Protein AF-A0A7K6LUA4-F1 (afdb_monomer)

Radius of gyration: 13.77 Å; Cα contacts (8 Å, |Δi|>4): 88; chains: 1; bounding box: 30×41×29 Å

Nearest PDB structures (foldseek):
  6ahu-assembly1_H  TM=9.474E-01  e=6.503E-10  Homo sapiens
  3wz0-assembly1_A  TM=8.736E-01  e=2.644E-03  Thermococcus kodakarensis KOD1
  2czv-assembly1_C  TM=8.765E-01  e=5.053E-03  Pyrococcus horikoshii
  2av5-assembly1_A  TM=8.900E-01  e=7.950E-03  Pyrococcus furiosus
  7c7a-assembly1_E  TM=8.462E-01  e=4.874E-02  Saccharomyces cerevisiae S288C

Sequence (92 aa):
ARPNAAQFKQLVVTALRELHGEVGAALPVDVLTYEEKTLSAILRVISSGLVKLWSALTLLGFYQNRRCAFRVLQTSPFLLALSGNSRELVLD

InterPro domains:
  IPR002759 RNase P subunit Pop5/Rpp14/Rnp2-like [PF01900] (4-76)
  IPR038085 RNase P subunit Pop5/Rpp14/Rnp2-like domain superfamily [G3DSA:3.30.70.3250] (2-85)
  IPR038085 RNase P subunit Pop5/Rpp14/Rnp2-like domain superfamily [SSF160350] (4-82)

Mean predicted aligned error: 4.38 Å

pLDDT: mean 91.94, std 8.61, range [53.41, 97.69]

Organism: NCBI:txid254539

Structure (mmCIF, N/CA/C/O backbone):
data_AF-A0A7K6LUA4-F1
#
_entry.id   AF-A0A7K6LUA4-F1
#
loop_
_atom_site.group_PDB
_atom_site.id
_atom_site.type_symbol
_atom_site.label_atom_id
_atom_site.label_alt_id
_atom_site.label_comp_id
_atom_site.label_asym_id
_atom_site.label_entity_id
_atom_site.label_seq_id
_atom_site.pdbx_PDB_ins_code
_atom_site.Cartn_x
_atom_site.Cartn_y
_atom_site.Cart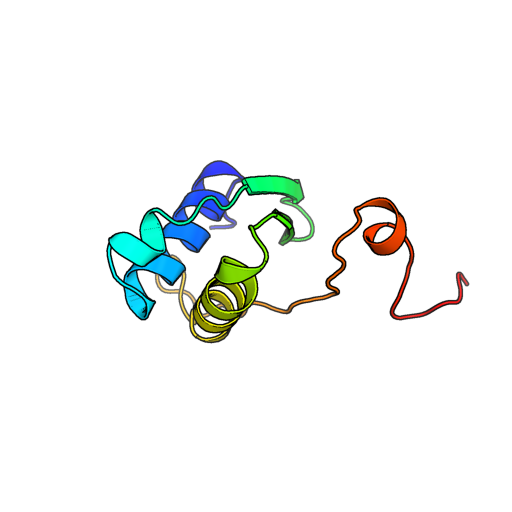n_z
_atom_site.occupancy
_atom_site.B_iso_or_equiv
_atom_site.auth_seq_id
_atom_site.auth_comp_id
_atom_site.auth_asym_id
_atom_site.auth_atom_id
_atom_site.pdbx_PDB_model_num
ATOM 1 N N . ALA A 1 1 ? -13.684 7.765 11.929 1.00 72.56 1 ALA A N 1
ATOM 2 C CA . ALA A 1 1 ? -12.834 8.960 12.111 1.00 72.56 1 ALA A CA 1
ATOM 3 C C . ALA A 1 1 ? -11.813 9.025 10.976 1.00 72.56 1 ALA A C 1
ATOM 5 O O . ALA A 1 1 ? -11.658 8.023 10.282 1.00 72.56 1 ALA A O 1
ATOM 6 N N . ARG A 1 2 ? -11.159 10.171 10.735 1.00 84.00 2 ARG A N 1
ATOM 7 C CA . ARG A 1 2 ? -10.018 10.209 9.802 1.00 84.00 2 ARG A CA 1
ATOM 8 C C . ARG A 1 2 ? -8.844 9.446 10.437 1.00 84.00 2 ARG A C 1
ATOM 10 O O . ARG A 1 2 ? -8.634 9.634 11.635 1.00 84.00 2 ARG A O 1
ATOM 17 N N . PRO A 1 3 ? -8.145 8.564 9.704 1.00 90.94 3 PRO A N 1
ATOM 18 C CA . PRO A 1 3 ? -7.004 7.858 10.260 1.00 90.94 3 PRO A CA 1
ATOM 19 C C . PRO A 1 3 ? -5.834 8.820 10.467 1.00 90.94 3 PRO A C 1
ATOM 21 O O . PRO A 1 3 ? -5.565 9.647 9.595 1.00 90.94 3 PRO A O 1
ATOM 24 N N . ASN A 1 4 ? -5.133 8.685 11.592 1.00 93.06 4 ASN A N 1
ATOM 25 C CA . ASN A 1 4 ? -3.806 9.282 11.760 1.00 93.06 4 ASN A CA 1
ATOM 26 C C . ASN A 1 4 ? -2.737 8.438 11.037 1.00 93.06 4 ASN A C 1
ATOM 28 O O . ASN A 1 4 ? -3.033 7.355 10.524 1.00 93.06 4 ASN A O 1
ATOM 32 N N . ALA A 1 5 ? -1.484 8.897 11.016 1.00 92.94 5 ALA A N 1
ATOM 33 C CA . ALA A 1 5 ? -0.398 8.193 10.320 1.00 92.94 5 ALA A CA 1
ATOM 34 C C . ALA A 1 5 ? -0.213 6.724 10.764 1.00 92.94 5 ALA A C 1
ATOM 36 O O . ALA A 1 5 ? -0.028 5.834 9.930 1.00 92.94 5 ALA A O 1
ATOM 37 N N . ALA A 1 6 ? -0.305 6.444 12.069 1.00 94.31 6 ALA A N 1
ATOM 38 C CA . ALA A 1 6 ? -0.154 5.090 12.603 1.00 94.31 6 ALA A CA 1
ATOM 39 C C . ALA A 1 6 ? -1.323 4.178 12.194 1.00 94.31 6 ALA A C 1
ATOM 41 O O . ALA A 1 6 ? -1.112 3.049 11.752 1.00 94.31 6 ALA A O 1
ATOM 42 N N . GLN A 1 7 ? -2.552 4.691 12.279 1.00 95.06 7 GLN A N 1
ATOM 43 C CA . GLN A 1 7 ? -3.761 3.990 11.848 1.00 95.06 7 GLN A CA 1
ATOM 44 C C . GLN A 1 7 ? -3.755 3.735 10.341 1.00 95.06 7 GLN A C 1
ATOM 46 O O . GLN A 1 7 ? -4.165 2.663 9.904 1.00 95.06 7 GLN A O 1
ATOM 51 N N . PHE A 1 8 ? -3.254 4.684 9.549 1.00 95.56 8 PHE A N 1
ATOM 52 C CA . PHE A 1 8 ? -3.083 4.508 8.112 1.00 95.56 8 PHE A CA 1
ATOM 53 C C . PHE A 1 8 ? -2.098 3.374 7.806 1.00 95.56 8 PHE A C 1
ATOM 55 O O . PHE A 1 8 ? -2.421 2.477 7.030 1.00 95.56 8 PHE A O 1
ATOM 62 N N . LYS A 1 9 ? -0.937 3.338 8.478 1.00 96.12 9 LYS A N 1
ATOM 63 C CA . LYS A 1 9 ? 0.014 2.224 8.337 1.00 96.12 9 LYS A CA 1
ATOM 64 C C . LYS A 1 9 ? -0.622 0.886 8.724 1.00 96.12 9 LYS A C 1
ATOM 66 O O . LYS A 1 9 ? -0.497 -0.086 7.982 1.00 96.12 9 LYS A O 1
ATOM 71 N N . GLN A 1 10 ? -1.341 0.838 9.845 1.00 95.56 10 GLN A N 1
ATOM 72 C CA . GLN A 1 10 ? -2.040 -0.370 10.290 1.00 95.56 10 GLN A CA 1
ATOM 73 C C . GLN A 1 10 ? -3.106 -0.825 9.287 1.00 95.56 10 GLN A C 1
ATOM 75 O O . GLN A 1 10 ? -3.265 -2.024 9.062 1.00 95.56 10 GLN A O 1
ATOM 80 N N . LEU A 1 11 ? -3.812 0.113 8.658 1.00 95.69 11 LEU A N 1
ATOM 81 C CA . LEU A 1 11 ? -4.795 -0.176 7.621 1.00 95.69 11 LEU A CA 1
ATOM 82 C C . LEU A 1 11 ? -4.140 -0.826 6.397 1.00 95.69 11 LEU A C 1
ATOM 84 O O . LEU A 1 11 ? -4.649 -1.832 5.913 1.00 95.69 11 LEU A O 1
ATOM 88 N N . VAL A 1 12 ? -2.995 -0.313 5.937 1.00 96.62 12 VAL A N 1
ATOM 89 C CA . VAL A 1 12 ? -2.249 -0.908 4.813 1.00 96.62 12 VAL A CA 1
ATOM 90 C C . VAL A 1 12 ? -1.802 -2.336 5.143 1.00 96.62 12 VAL A C 1
ATOM 92 O O . VAL A 1 12 ? -1.992 -3.245 4.336 1.00 96.62 12 VAL A O 1
ATOM 95 N N . VAL A 1 13 ? -1.267 -2.554 6.349 1.00 97.00 13 VAL A N 1
ATOM 96 C CA . VAL A 1 13 ? -0.873 -3.892 6.827 1.00 97.00 13 VAL A CA 1
ATOM 97 C C . VAL A 1 13 ? -2.083 -4.825 6.914 1.00 97.00 13 VAL A C 1
ATOM 99 O O . VAL A 1 13 ? -1.999 -5.983 6.516 1.00 97.00 13 VAL A O 1
ATOM 102 N N . THR A 1 14 ? -3.226 -4.321 7.383 1.00 95.94 14 THR A N 1
ATOM 103 C CA . THR A 1 14 ? -4.467 -5.103 7.477 1.00 95.94 14 THR A CA 1
ATOM 104 C C . THR A 1 14 ? -4.974 -5.501 6.095 1.00 95.94 14 THR A C 1
ATOM 106 O O . THR A 1 14 ? -5.295 -6.667 5.898 1.00 95.94 14 THR A O 1
ATOM 109 N N . ALA A 1 15 ? -4.963 -4.588 5.122 1.00 96.69 15 ALA A N 1
ATOM 110 C CA . ALA A 1 15 ? -5.351 -4.887 3.744 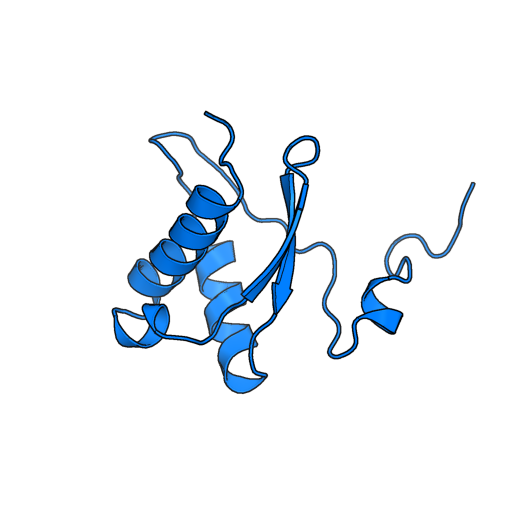1.00 96.69 15 ALA A CA 1
ATOM 111 C C . ALA A 1 15 ? -4.464 -5.978 3.123 1.00 96.69 15 ALA A C 1
ATOM 113 O O . ALA A 1 15 ? -4.950 -6.908 2.479 1.00 96.69 15 ALA A O 1
ATOM 114 N N . LEU A 1 16 ? -3.149 -5.889 3.349 1.00 97.69 16 LEU A N 1
ATOM 115 C CA . LEU A 1 16 ? -2.199 -6.913 2.915 1.00 97.69 16 LEU A CA 1
ATOM 116 C C . LEU A 1 16 ? -2.463 -8.258 3.595 1.00 97.69 16 LEU A C 1
ATOM 118 O O . LEU A 1 16 ? -2.400 -9.288 2.928 1.00 97.69 16 LEU A O 1
ATOM 122 N N . ARG A 1 17 ? -2.788 -8.248 4.890 1.00 97.56 17 ARG A N 1
ATOM 123 C CA . ARG A 1 17 ? -3.134 -9.454 5.643 1.00 97.56 17 ARG A CA 1
ATOM 124 C C . ARG A 1 17 ? -4.408 -10.115 5.128 1.00 97.56 17 ARG A C 1
ATOM 126 O O . ARG A 1 17 ? -4.433 -11.329 4.968 1.00 97.56 17 ARG A O 1
ATOM 133 N N . GLU A 1 18 ? -5.455 -9.336 4.880 1.00 96.31 18 GLU A N 1
ATOM 134 C CA . GLU A 1 18 ? -6.753 -9.852 4.433 1.00 96.31 18 GLU A CA 1
ATOM 135 C C . GLU A 1 18 ? -6.668 -10.513 3.055 1.00 96.31 18 GLU A C 1
ATOM 137 O O . GLU A 1 18 ? -7.304 -11.541 2.836 1.00 96.31 18 GLU A O 1
ATOM 142 N N . LEU A 1 19 ? -5.854 -9.966 2.145 1.00 97.19 19 LEU A N 1
ATOM 143 C CA . LEU A 1 19 ? -5.734 -10.498 0.787 1.00 97.19 19 LEU A CA 1
ATOM 144 C C . LEU A 1 19 ? -4.618 -11.544 0.622 1.00 97.19 19 LEU A C 1
ATOM 146 O O . LEU A 1 19 ? -4.798 -12.520 -0.100 1.00 97.19 19 LEU A O 1
ATOM 150 N N . HIS A 1 20 ? -3.459 -11.336 1.253 1.00 96.44 20 HIS A N 1
ATOM 151 C CA . HIS A 1 20 ? -2.237 -12.133 1.039 1.00 96.44 20 HIS A CA 1
ATOM 152 C C . HIS A 1 20 ? -1.769 -12.889 2.298 1.00 96.44 20 HIS A C 1
ATOM 15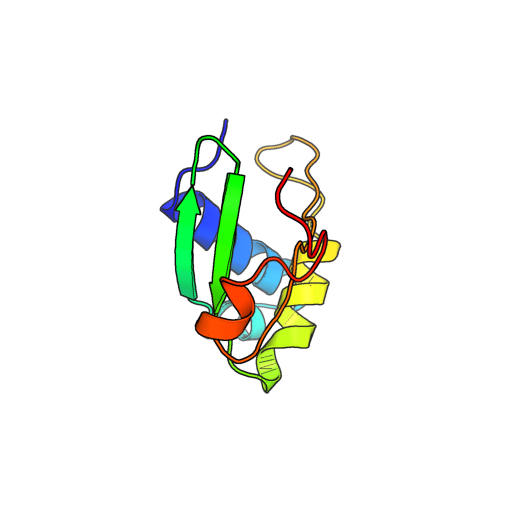4 O O . HIS A 1 20 ? -0.683 -13.476 2.298 1.00 96.44 20 HIS A O 1
ATOM 160 N N . GLY A 1 21 ? -2.562 -12.884 3.373 1.00 97.06 21 GLY A N 1
ATOM 161 C CA . GLY A 1 21 ? -2.261 -13.555 4.640 1.00 97.06 21 GLY A CA 1
ATOM 162 C C . GLY A 1 21 ? -1.157 -12.879 5.461 1.00 97.06 21 GLY A C 1
ATOM 163 O O . GLY A 1 21 ? -0.646 -11.813 5.114 1.00 97.06 21 GLY A O 1
ATOM 164 N N . GLU A 1 22 ? -0.741 -13.526 6.553 1.00 96.81 22 GLU A N 1
ATOM 165 C CA . GLU A 1 22 ? 0.300 -13.005 7.462 1.00 96.81 22 GLU A CA 1
ATOM 166 C C . GLU A 1 22 ? 1.645 -12.760 6.757 1.00 96.81 22 GLU A C 1
ATOM 168 O O . GLU A 1 22 ? 2.346 -11.792 7.044 1.00 96.81 22 GLU A O 1
ATOM 173 N N . VAL A 1 23 ? 1.981 -13.584 5.758 1.00 94.94 23 VAL A N 1
ATOM 174 C CA . VAL A 1 23 ? 3.186 -13.387 4.933 1.00 94.94 23 VAL A CA 1
ATOM 175 C C . VAL A 1 23 ? 3.088 -12.095 4.116 1.00 94.94 23 VAL A C 1
ATOM 177 O O . VAL A 1 23 ? 4.079 -11.384 3.957 1.00 94.94 23 VAL A O 1
ATOM 180 N N . GLY A 1 24 ? 1.896 -11.766 3.611 1.00 94.25 24 GLY A N 1
ATOM 181 C CA . GLY A 1 24 ? 1.633 -10.494 2.945 1.00 94.25 24 G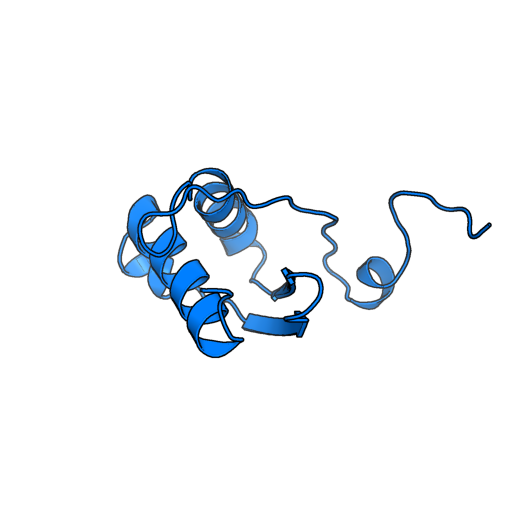LY A CA 1
ATOM 182 C C . GLY A 1 24 ? 1.716 -9.305 3.897 1.00 94.25 24 GLY A C 1
ATOM 183 O O . GLY A 1 24 ? 2.276 -8.273 3.533 1.00 94.25 24 GLY A O 1
ATOM 184 N N . ALA A 1 25 ? 1.218 -9.461 5.124 1.00 95.94 25 ALA A N 1
ATOM 185 C CA . ALA A 1 25 ? 1.286 -8.440 6.170 1.00 95.94 25 ALA A CA 1
ATOM 186 C C . ALA A 1 25 ? 2.732 -8.100 6.576 1.00 95.94 25 ALA A C 1
ATOM 188 O O . ALA A 1 25 ? 3.025 -6.957 6.922 1.00 95.94 25 ALA A O 1
ATOM 189 N N . ALA A 1 26 ? 3.637 -9.080 6.492 1.00 95.44 26 ALA A N 1
ATOM 190 C CA . ALA A 1 26 ? 5.064 -8.921 6.762 1.00 95.44 26 ALA A CA 1
ATOM 191 C C . ALA A 1 26 ? 5.854 -8.258 5.613 1.00 95.44 26 ALA A C 1
ATOM 193 O O . ALA A 1 26 ? 7.064 -8.058 5.736 1.00 95.44 26 ALA A O 1
ATOM 194 N N . LEU A 1 27 ? 5.205 -7.920 4.490 1.00 96.38 27 LEU A N 1
ATOM 195 C CA . LEU A 1 27 ? 5.852 -7.223 3.380 1.00 96.38 27 LEU A CA 1
ATOM 196 C C . LEU A 1 27 ? 6.410 -5.866 3.864 1.00 96.38 27 LEU A C 1
ATOM 198 O O . LEU A 1 27 ? 5.673 -5.097 4.485 1.00 96.38 27 LEU A O 1
ATOM 202 N N . PRO A 1 28 ? 7.679 -5.525 3.561 1.00 95.31 28 PRO A N 1
ATOM 203 C CA . PRO A 1 28 ? 8.268 -4.257 3.975 1.00 95.31 28 PRO A CA 1
ATOM 204 C C . PRO A 1 28 ? 7.636 -3.103 3.189 1.00 95.31 28 PRO A C 1
ATOM 206 O O . PRO A 1 28 ? 8.030 -2.804 2.057 1.00 95.31 28 PRO A O 1
ATOM 209 N N . VAL A 1 29 ? 6.624 -2.481 3.794 1.00 96.62 29 VAL A N 1
ATOM 210 C CA . VAL A 1 29 ? 5.943 -1.292 3.282 1.00 96.62 29 VAL A CA 1
ATOM 211 C C . VAL A 1 29 ? 6.162 -0.131 4.241 1.00 96.62 29 VAL A C 1
ATOM 213 O O . VAL A 1 29 ? 5.792 -0.186 5.418 1.00 96.62 29 VAL A O 1
ATOM 216 N N . ASP A 1 30 ? 6.719 0.949 3.706 1.00 95.69 30 ASP A N 1
ATOM 217 C CA . ASP A 1 30 ? 6.966 2.179 4.446 1.00 95.69 30 ASP A CA 1
ATOM 218 C C . ASP A 1 30 ? 5.988 3.270 4.015 1.00 95.69 30 ASP A C 1
ATOM 220 O O . ASP A 1 30 ? 5.753 3.481 2.824 1.00 95.69 30 ASP A O 1
ATOM 224 N N . VAL A 1 31 ? 5.459 4.003 4.993 1.00 96.88 31 VAL A N 1
ATOM 225 C CA . VAL A 1 31 ? 4.724 5.252 4.768 1.00 96.88 31 VAL A CA 1
ATOM 226 C C . VAL A 1 31 ? 5.739 6.383 4.898 1.00 96.88 31 VAL A C 1
ATOM 228 O O . VAL A 1 31 ? 6.168 6.691 6.007 1.00 96.88 31 VAL A O 1
ATOM 231 N N . LEU A 1 32 ? 6.169 6.959 3.775 1.00 96.31 32 LEU A N 1
ATOM 232 C CA . LEU A 1 32 ? 7.184 8.019 3.766 1.00 96.31 32 LEU A CA 1
ATOM 233 C C . LEU A 1 32 ? 6.595 9.362 4.198 1.00 96.31 32 LEU A C 1
ATOM 235 O O . LEU A 1 32 ? 7.216 10.106 4.950 1.00 96.31 32 LEU A O 1
ATOM 239 N N . THR A 1 33 ? 5.390 9.660 3.718 1.00 95.12 33 THR A N 1
ATOM 240 C CA . THR A 1 33 ? 4.634 10.864 4.061 1.00 95.12 33 THR A CA 1
ATOM 241 C C . THR A 1 33 ? 3.156 10.516 4.164 1.00 95.12 33 THR A C 1
ATOM 243 O O . THR A 1 33 ? 2.665 9.645 3.440 1.00 95.12 33 THR A O 1
ATOM 246 N N . TYR A 1 34 ? 2.451 11.186 5.071 1.00 96.44 34 TYR A N 1
ATOM 247 C CA . TYR A 1 34 ? 1.002 11.096 5.204 1.00 96.44 34 TYR A CA 1
ATOM 248 C C . TYR A 1 34 ? 0.446 12.457 5.620 1.00 96.44 34 TYR A C 1
ATOM 250 O O . TYR A 1 34 ? 0.813 12.981 6.669 1.00 96.44 34 TYR A O 1
ATOM 258 N N . GLU A 1 35 ? -0.422 13.022 4.787 1.00 95.25 35 GLU A N 1
ATOM 259 C CA . GLU A 1 35 ? -1.074 14.308 5.021 1.00 95.25 35 GLU A CA 1
ATOM 260 C C . GLU A 1 35 ? -2.533 14.077 5.433 1.00 95.25 35 GLU A C 1
ATOM 262 O O . GLU A 1 35 ? -3.372 13.680 4.623 1.00 95.25 35 GLU A O 1
ATOM 267 N N . GLU A 1 36 ? -2.860 14.340 6.699 1.00 92.81 36 GLU A N 1
ATOM 268 C CA . GLU A 1 36 ? -4.180 14.037 7.277 1.00 92.81 36 GLU A CA 1
ATOM 269 C C . GLU A 1 36 ? -5.307 14.924 6.720 1.00 92.81 36 GLU A C 1
ATOM 271 O O . GLU A 1 36 ? -6.484 14.532 6.694 1.00 92.81 36 GLU A O 1
ATOM 276 N N . LYS A 1 37 ? -4.966 16.135 6.257 1.00 92.00 37 LYS A N 1
ATOM 277 C CA . LYS A 1 37 ? -5.950 17.071 5.698 1.00 92.00 37 LYS A CA 1
ATOM 278 C C . LYS A 1 37 ? -6.475 16.586 4.352 1.00 92.00 37 LYS A C 1
ATOM 280 O O . LYS A 1 37 ? -7.690 16.619 4.135 1.00 92.00 37 LYS A O 1
ATOM 285 N N . THR A 1 38 ? -5.573 16.116 3.491 1.00 93.56 38 THR A N 1
ATOM 286 C CA . THR A 1 38 ? -5.865 15.666 2.120 1.00 93.56 38 THR A CA 1
ATOM 287 C C . THR A 1 38 ? -6.020 14.152 2.000 1.00 93.56 38 THR A C 1
ATOM 289 O O . THR A 1 38 ? -6.456 13.679 0.956 1.00 93.56 38 THR A O 1
ATOM 292 N N . LEU A 1 39 ? -5.682 13.393 3.050 1.00 93.44 39 LEU A N 1
ATOM 293 C CA . LEU A 1 39 ? -5.646 11.925 3.061 1.00 93.44 39 LEU A CA 1
ATOM 294 C C . LEU A 1 39 ? -4.739 11.349 1.962 1.00 93.44 39 LEU A C 1
ATOM 296 O O . LEU A 1 39 ? -5.026 10.303 1.382 1.00 93.44 39 LEU A O 1
ATOM 300 N N . SER A 1 40 ? -3.640 12.047 1.676 1.00 94.81 40 SER A N 1
ATOM 301 C CA . SER A 1 40 ? -2.642 11.630 0.689 1.00 94.81 40 SER A CA 1
ATOM 302 C C . SER A 1 40 ? -1.431 11.017 1.378 1.00 94.81 40 SER A C 1
ATOM 304 O O . SER A 1 40 ? -0.983 11.511 2.412 1.00 94.81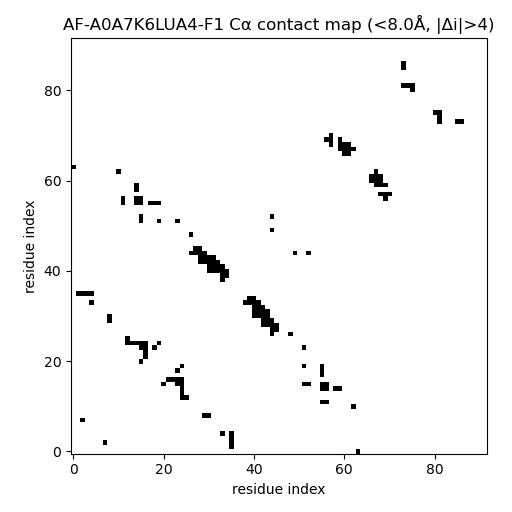 40 SER A O 1
ATOM 306 N N . ALA A 1 41 ? -0.885 9.952 0.795 1.00 96.75 41 ALA A N 1
ATOM 307 C CA . ALA A 1 41 ? 0.279 9.262 1.332 1.00 96.75 41 ALA A CA 1
ATOM 308 C C . ALA A 1 41 ? 1.251 8.860 0.225 1.00 96.75 41 ALA A C 1
ATOM 310 O O . ALA A 1 41 ? 0.827 8.536 -0.887 1.00 96.75 41 ALA A O 1
ATOM 311 N N . ILE A 1 42 ? 2.538 8.795 0.560 1.00 96.81 42 ILE A N 1
ATOM 312 C CA . ILE A 1 42 ? 3.545 8.137 -0.274 1.00 96.81 42 ILE A CA 1
ATOM 313 C C . ILE A 1 42 ? 3.910 6.807 0.381 1.00 96.81 42 ILE A C 1
ATOM 315 O O . ILE A 1 42 ? 4.461 6.771 1.483 1.00 96.81 42 ILE A O 1
ATOM 319 N N . LEU A 1 43 ? 3.603 5.716 -0.318 1.00 97.31 43 LEU A N 1
ATOM 320 C CA . LEU A 1 43 ? 3.945 4.355 0.080 1.00 97.31 43 LEU A CA 1
ATOM 321 C C . LEU A 1 43 ? 5.164 3.877 -0.706 1.00 97.31 43 LEU A C 1
ATOM 323 O O . LEU A 1 43 ? 5.204 3.995 -1.931 1.00 97.31 43 LEU A O 1
ATOM 327 N N . ARG A 1 44 ? 6.137 3.296 -0.006 1.00 97.19 44 ARG A N 1
ATOM 328 C CA . ARG A 1 44 ? 7.298 2.635 -0.605 1.00 97.19 44 ARG A CA 1
ATOM 329 C C . ARG A 1 44 ? 7.229 1.141 -0.336 1.00 97.19 44 ARG A C 1
ATOM 331 O O . ARG A 1 44 ? 6.980 0.722 0.789 1.00 97.19 44 ARG A O 1
ATOM 338 N N . VAL A 1 45 ? 7.503 0.354 -1.368 1.00 97.06 45 VAL A N 1
ATOM 339 C CA . VAL A 1 45 ? 7.594 -1.105 -1.301 1.00 97.06 45 VAL A CA 1
ATOM 340 C C . VAL A 1 45 ? 8.665 -1.588 -2.273 1.00 97.06 45 VAL A C 1
ATOM 342 O O . VAL A 1 45 ? 8.970 -0.913 -3.258 1.00 97.06 45 VAL A O 1
ATOM 345 N N . ILE A 1 46 ? 9.240 -2.757 -2.005 1.00 96.31 46 ILE A N 1
ATOM 346 C CA . ILE A 1 46 ? 10.114 -3.448 -2.959 1.00 96.31 46 ILE A CA 1
ATOM 347 C C . ILE A 1 46 ? 9.347 -3.819 -4.239 1.00 96.31 46 ILE A C 1
ATOM 349 O O . ILE A 1 46 ? 8.138 -4.055 -4.204 1.00 96.31 46 ILE A O 1
ATOM 353 N N . SER A 1 47 ? 10.047 -3.918 -5.371 1.00 94.50 47 SER A N 1
ATOM 354 C CA . SER A 1 47 ? 9.436 -4.179 -6.687 1.00 94.50 47 SER A CA 1
ATOM 355 C C . SER A 1 47 ? 8.558 -5.436 -6.712 1.00 94.50 47 SER A C 1
ATOM 357 O O . SER A 1 47 ? 7.447 -5.404 -7.237 1.00 94.50 47 SER A O 1
ATOM 359 N N . SER A 1 48 ? 9.001 -6.516 -6.063 1.00 94.81 48 SER A N 1
ATOM 360 C CA . SER A 1 48 ? 8.248 -7.774 -5.939 1.00 94.81 48 SER A CA 1
ATOM 361 C C . SER A 1 48 ? 6.954 -7.651 -5.121 1.00 94.81 48 SER A C 1
ATOM 363 O O . SER A 1 48 ? 6.068 -8.499 -5.227 1.00 94.81 48 SER A O 1
ATOM 365 N N . GLY A 1 49 ? 6.826 -6.601 -4.307 1.00 95.31 49 GLY A N 1
ATOM 366 C CA . GLY A 1 49 ? 5.667 -6.329 -3.464 1.00 95.31 49 GLY A CA 1
ATOM 367 C C . GLY A 1 49 ? 4.639 -5.382 -4.081 1.00 95.31 49 GLY A C 1
ATOM 368 O O . GLY A 1 49 ? 3.522 -5.306 -3.573 1.00 95.31 49 GLY A O 1
ATOM 369 N N . LEU A 1 50 ? 4.970 -4.689 -5.178 1.00 95.81 50 LEU A N 1
ATOM 370 C CA . LEU A 1 50 ? 4.117 -3.644 -5.757 1.00 95.81 50 LEU A CA 1
ATOM 371 C C . LEU A 1 50 ? 2.727 -4.166 -6.144 1.00 95.81 50 LEU A C 1
ATOM 373 O O . LEU A 1 50 ? 1.717 -3.575 -5.769 1.00 95.81 50 LEU A O 1
ATOM 377 N N . VAL A 1 51 ? 2.667 -5.303 -6.841 1.00 96.25 51 VAL A N 1
ATOM 378 C CA . VAL A 1 51 ? 1.398 -5.909 -7.283 1.00 96.25 51 VAL A CA 1
ATOM 379 C C . VAL A 1 51 ? 0.553 -6.365 -6.087 1.00 96.25 51 VAL A C 1
ATOM 381 O O . VAL A 1 51 ? -0.670 -6.199 -6.081 1.00 96.25 51 VAL A O 1
ATOM 384 N N . LYS A 1 52 ? 1.197 -6.894 -5.038 1.00 96.75 52 LYS A N 1
ATOM 385 C CA . LYS A 1 52 ? 0.514 -7.326 -3.808 1.00 96.75 52 LYS A CA 1
ATOM 386 C C . LYS A 1 52 ? -0.085 -6.140 -3.058 1.00 96.75 52 LYS A C 1
ATOM 388 O O . LYS A 1 52 ? -1.245 -6.193 -2.661 1.00 96.75 52 LYS A O 1
ATOM 393 N N . LEU A 1 53 ? 0.676 -5.053 -2.932 1.00 97.19 53 LEU A N 1
ATOM 394 C CA . LEU A 1 53 ? 0.206 -3.818 -2.313 1.00 97.19 53 LEU A CA 1
ATOM 395 C C . LEU A 1 53 ? -0.945 -3.193 -3.109 1.00 97.19 53 LEU A C 1
ATOM 397 O O . LEU A 1 53 ? -1.971 -2.853 -2.528 1.00 97.19 53 LEU A O 1
ATOM 401 N N . TRP A 1 54 ? -0.812 -3.086 -4.434 1.00 96.75 54 TRP A N 1
ATOM 402 C CA . TRP A 1 54 ? -1.845 -2.481 -5.277 1.00 96.75 54 TRP A CA 1
ATOM 403 C C . TRP A 1 54 ? -3.166 -3.253 -5.195 1.00 96.75 54 TRP A C 1
ATOM 405 O O . TRP A 1 54 ? -4.221 -2.657 -4.960 1.00 96.75 54 TRP A O 1
ATOM 415 N N . SER A 1 55 ? -3.113 -4.579 -5.350 1.00 97.12 55 SER A N 1
ATOM 416 C CA . SER A 1 55 ? -4.301 -5.437 -5.258 1.00 97.12 55 SER A CA 1
ATOM 417 C C . SER A 1 55 ? -4.979 -5.339 -3.887 1.00 97.12 55 SER A C 1
ATOM 419 O O . SER A 1 55 ? -6.196 -5.169 -3.833 1.00 97.12 55 SER A O 1
ATOM 421 N N . ALA A 1 56 ? -4.204 -5.342 -2.797 1.00 97.19 56 ALA A N 1
ATOM 422 C CA . ALA A 1 56 ? -4.727 -5.204 -1.438 1.00 97.19 56 ALA A CA 1
ATOM 423 C C . ALA A 1 56 ? -5.443 -3.863 -1.219 1.00 97.19 56 ALA A C 1
ATOM 425 O O . ALA A 1 56 ? -6.562 -3.833 -0.713 1.00 97.19 56 ALA A O 1
ATOM 426 N N . LEU A 1 57 ? -4.836 -2.753 -1.651 1.00 96.44 57 LEU A N 1
ATOM 427 C CA . LEU A 1 57 ? -5.437 -1.424 -1.507 1.00 96.44 57 LEU A CA 1
ATOM 428 C C . LEU A 1 57 ? -6.686 -1.247 -2.376 1.00 96.44 57 LEU A C 1
ATOM 430 O O . LEU A 1 57 ? -7.639 -0.606 -1.946 1.00 96.44 57 LEU A O 1
ATOM 434 N N . THR A 1 58 ? -6.697 -1.822 -3.581 1.00 95.69 58 THR A N 1
ATOM 435 C CA . THR A 1 58 ? -7.840 -1.718 -4.506 1.00 95.69 58 THR A CA 1
ATOM 436 C C . THR A 1 58 ? -9.072 -2.446 -3.971 1.00 95.69 58 THR A C 1
ATOM 438 O O . THR A 1 58 ? -10.190 -1.978 -4.167 1.00 95.69 58 THR A O 1
ATOM 441 N N . LEU A 1 59 ? -8.872 -3.584 -3.300 1.00 95.44 59 LEU A N 1
ATOM 442 C CA . LEU A 1 59 ? -9.959 -4.408 -2.768 1.00 95.44 59 LEU A CA 1
ATOM 443 C C . LEU A 1 59 ? -10.411 -3.993 -1.363 1.00 95.44 59 LEU A C 1
ATOM 445 O O . LEU A 1 59 ? -11.493 -4.394 -0.932 1.00 95.44 59 LEU A O 1
ATOM 449 N N . LEU A 1 60 ? -9.631 -3.175 -0.652 1.00 93.38 60 LEU A N 1
ATOM 450 C CA . LEU A 1 60 ? -10.030 -2.675 0.657 1.00 93.38 60 LEU A CA 1
ATOM 451 C C . LEU A 1 60 ? -11.188 -1.671 0.524 1.00 93.38 60 LEU A C 1
ATOM 453 O O . LEU A 1 60 ? -11.000 -0.530 0.106 1.00 93.38 60 LEU A O 1
ATOM 457 N N . GLY A 1 61 ? -12.388 -2.101 0.918 1.00 92.25 61 GLY A N 1
ATOM 458 C CA . GLY A 1 61 ? -13.617 -1.312 0.780 1.00 92.25 61 GLY A CA 1
ATOM 459 C C . GLY A 1 61 ? -14.150 -0.691 2.071 1.00 92.25 61 GLY A C 1
ATOM 460 O O . GLY A 1 61 ? -15.124 0.062 2.021 1.00 92.25 61 GLY A O 1
ATOM 461 N N . PHE A 1 62 ? -13.569 -1.011 3.232 1.00 92.88 62 PHE A N 1
ATOM 462 C CA . PHE A 1 62 ? -14.091 -0.582 4.529 1.00 92.88 62 PHE A CA 1
ATOM 463 C C . PHE A 1 62 ? -12.991 -0.184 5.516 1.00 92.88 62 PHE A C 1
ATOM 465 O O . PHE A 1 62 ? -11.962 -0.839 5.640 1.00 92.88 62 PHE A O 1
ATOM 472 N N . TYR A 1 63 ? -13.262 0.864 6.293 1.00 91.38 63 TYR A N 1
ATOM 473 C CA . TYR A 1 63 ? -12.488 1.248 7.470 1.00 91.38 63 TYR A CA 1
ATOM 474 C C . TYR A 1 63 ? -13.431 1.758 8.561 1.00 91.38 63 TYR A C 1
ATOM 476 O O . TYR A 1 63 ? -14.255 2.636 8.306 1.00 91.38 63 TYR A O 1
ATOM 484 N N . GLN A 1 64 ? -13.328 1.216 9.780 1.00 89.44 64 GLN A N 1
ATOM 485 C CA . GLN A 1 64 ? -14.200 1.575 10.914 1.00 89.44 64 GLN A CA 1
ATOM 486 C C . GLN A 1 64 ? -15.697 1.579 10.542 1.00 89.44 64 GLN A C 1
ATOM 488 O O . GLN A 1 64 ? -16.420 2.537 10.824 1.00 89.44 64 GLN A O 1
ATOM 493 N N . ASN A 1 65 ? -16.147 0.520 9.858 1.00 90.06 65 ASN A N 1
ATOM 494 C CA . ASN A 1 65 ? -17.528 0.352 9.390 1.00 90.06 65 ASN A CA 1
ATOM 495 C C . ASN A 1 65 ? -18.025 1.453 8.425 1.00 90.06 65 ASN A C 1
ATOM 497 O O . ASN A 1 65 ? -19.226 1.659 8.255 1.00 90.06 65 ASN A O 1
ATOM 501 N N . ARG A 1 66 ? -17.107 2.183 7.782 1.00 91.81 66 ARG A N 1
ATOM 502 C CA . ARG A 1 66 ? -17.410 3.147 6.721 1.00 91.81 66 ARG A CA 1
ATOM 503 C C . ARG A 1 66 ? -16.806 2.676 5.414 1.00 91.81 66 ARG A C 1
ATOM 505 O O . ARG A 1 66 ? -15.663 2.228 5.395 1.00 91.81 66 ARG A O 1
ATOM 512 N N . ARG A 1 67 ? -17.569 2.814 4.329 1.00 92.94 67 ARG A N 1
ATOM 513 C CA . ARG A 1 67 ? -17.065 2.538 2.983 1.00 92.94 67 ARG A CA 1
ATOM 514 C C . ARG A 1 67 ? -15.942 3.517 2.647 1.00 92.94 67 ARG A C 1
ATOM 516 O O . ARG A 1 67 ? -16.092 4.721 2.864 1.00 92.94 67 ARG A O 1
ATOM 523 N N . CYS A 1 68 ? -14.840 3.004 2.126 1.00 92.75 68 CYS A N 1
ATOM 524 C CA . CYS A 1 68 ? -13.711 3.786 1.640 1.00 92.75 68 CYS A CA 1
ATOM 525 C C . CYS A 1 68 ? -13.199 3.197 0.323 1.00 92.75 68 CYS A C 1
ATOM 527 O O . CYS A 1 68 ? -13.548 2.079 -0.046 1.00 92.75 68 CYS A O 1
ATOM 529 N N . ALA A 1 69 ? -12.408 3.982 -0.403 1.00 93.88 69 ALA A N 1
ATOM 530 C CA . ALA A 1 69 ? -11.750 3.539 -1.620 1.00 93.88 69 ALA A CA 1
ATOM 531 C C . ALA A 1 69 ? -10.362 4.168 -1.696 1.00 93.88 69 ALA A C 1
ATOM 533 O O . ALA A 1 69 ? -10.190 5.353 -1.394 1.00 93.88 69 ALA A O 1
ATOM 534 N N . PHE A 1 70 ? -9.384 3.378 -2.126 1.00 94.75 70 PHE A N 1
ATOM 535 C CA . PHE A 1 70 ? -8.050 3.866 -2.433 1.00 94.75 70 PHE A CA 1
ATOM 536 C C . PHE A 1 70 ? -7.973 4.263 -3.899 1.00 94.75 70 PHE A C 1
ATOM 538 O O . PHE A 1 70 ? -8.298 3.481 -4.790 1.00 94.75 70 PHE A O 1
ATOM 545 N N . ARG A 1 71 ? -7.499 5.483 -4.154 1.00 94.25 71 ARG A N 1
ATOM 546 C CA . ARG A 1 71 ? -7.186 5.955 -5.500 1.00 94.25 71 ARG A CA 1
ATOM 547 C C . ARG A 1 71 ? -5.686 6.166 -5.612 1.00 94.25 71 ARG A C 1
ATOM 549 O O . ARG A 1 71 ? -5.140 7.069 -4.986 1.00 94.25 71 ARG A O 1
ATOM 556 N N . VAL A 1 72 ? -5.032 5.356 -6.437 1.00 93.94 72 VAL A N 1
ATOM 557 C CA . VAL A 1 72 ? -3.620 5.560 -6.772 1.00 93.94 72 VAL A CA 1
ATOM 558 C C . VAL A 1 72 ? -3.514 6.790 -7.673 1.00 93.94 72 VAL A C 1
ATOM 560 O O . VAL A 1 72 ? -4.158 6.853 -8.719 1.00 93.94 72 VAL A O 1
ATOM 563 N N . LEU A 1 73 ? -2.743 7.791 -7.244 1.00 93.00 73 LEU A N 1
ATOM 564 C CA . LEU A 1 73 ? -2.535 9.017 -8.019 1.00 93.00 73 LEU A CA 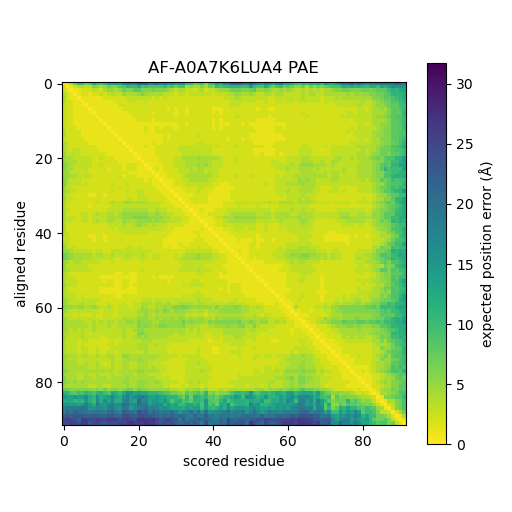1
ATOM 565 C C . LEU A 1 73 ? -1.435 8.831 -9.064 1.00 93.00 73 LEU A C 1
ATOM 567 O O . LEU A 1 73 ? -1.628 9.188 -10.218 1.00 93.00 73 LEU A O 1
ATOM 571 N N . GLN A 1 74 ? -0.295 8.278 -8.659 1.00 92.75 74 GLN A N 1
ATOM 572 C CA . GLN A 1 74 ? 0.845 8.003 -9.527 1.00 92.75 74 GLN A CA 1
ATOM 573 C C . GLN A 1 74 ? 1.790 7.004 -8.859 1.00 92.75 74 GLN A C 1
ATOM 575 O O . GLN A 1 74 ? 1.748 6.811 -7.642 1.00 92.75 74 GLN A O 1
ATOM 580 N N . THR A 1 75 ? 2.655 6.388 -9.661 1.00 94.19 75 THR A N 1
ATOM 581 C CA . THR A 1 75 ? 3.674 5.438 -9.210 1.00 94.19 75 THR A CA 1
ATOM 582 C C . THR A 1 75 ? 4.985 5.705 -9.926 1.00 94.19 75 THR A C 1
ATOM 584 O O . THR A 1 75 ? 4.990 5.917 -11.135 1.00 94.19 75 THR A O 1
ATOM 587 N N . SER A 1 76 ? 6.097 5.646 -9.203 1.00 94.81 76 SER A N 1
ATOM 588 C CA . SER A 1 76 ? 7.434 5.803 -9.770 1.00 94.81 76 SER A CA 1
ATOM 589 C C . SER A 1 76 ? 8.450 5.036 -8.919 1.00 94.81 76 SER A C 1
ATOM 591 O O . SER A 1 76 ? 8.305 5.018 -7.694 1.00 94.81 76 SER A O 1
ATOM 593 N N . PRO A 1 77 ? 9.494 4.435 -9.523 1.00 94.56 77 PRO A N 1
ATOM 594 C CA . PRO A 1 77 ? 10.609 3.8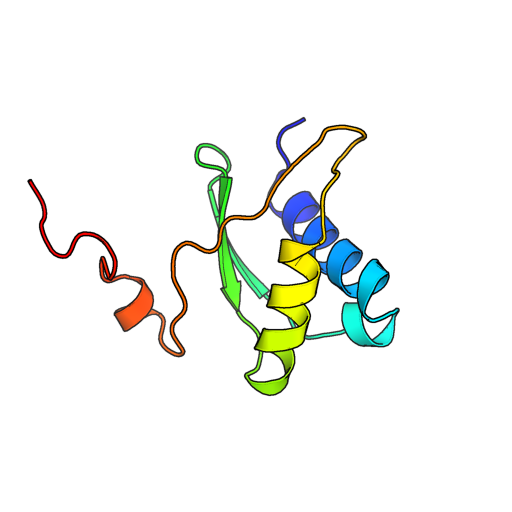57 -8.774 1.00 94.56 77 PRO A CA 1
ATOM 595 C C . PRO A 1 77 ? 11.501 4.920 -8.103 1.00 94.56 77 PRO A C 1
ATOM 597 O O . PRO A 1 77 ? 12.285 4.583 -7.220 1.00 94.56 77 PRO A O 1
ATOM 600 N N . PHE A 1 78 ? 11.378 6.197 -8.487 1.00 93.94 78 PHE A N 1
ATOM 601 C CA . PHE A 1 78 ? 12.173 7.307 -7.954 1.00 93.94 78 PHE A CA 1
ATOM 602 C C . PHE A 1 78 ? 11.287 8.422 -7.392 1.00 93.94 78 PHE A C 1
ATOM 604 O O . PHE A 1 78 ? 10.361 8.889 -8.062 1.00 93.94 78 PHE A O 1
ATOM 611 N N . LEU A 1 79 ? 11.624 8.913 -6.194 1.00 93.25 79 LEU A N 1
ATOM 612 C CA . LEU A 1 79 ? 10.885 9.999 -5.535 1.00 93.25 79 LEU A CA 1
ATOM 613 C C . LEU A 1 79 ? 10.930 11.314 -6.317 1.00 93.25 79 LEU A C 1
ATOM 615 O O . LEU A 1 79 ? 9.949 12.044 -6.312 1.00 93.25 79 LEU A O 1
ATOM 619 N N . LEU A 1 80 ? 12.027 11.595 -7.027 1.00 92.50 80 LEU A N 1
ATOM 620 C CA . LEU A 1 80 ? 12.138 12.807 -7.841 1.00 92.50 80 LEU A CA 1
ATOM 621 C C . LEU A 1 80 ? 11.110 12.811 -8.980 1.00 92.50 80 LEU A C 1
ATOM 623 O O . LEU A 1 80 ? 10.366 13.773 -9.136 1.00 92.50 80 LEU A O 1
ATOM 627 N N . ALA A 1 81 ? 11.000 11.705 -9.718 1.00 90.25 81 ALA A N 1
ATOM 628 C CA . ALA A 1 81 ? 9.982 11.565 -10.757 1.00 90.25 81 ALA A CA 1
ATOM 629 C C . ALA A 1 81 ? 8.556 11.536 -10.171 1.00 90.25 81 ALA A C 1
ATOM 631 O O . ALA A 1 81 ? 7.640 12.057 -10.793 1.00 90.25 81 ALA A O 1
ATOM 632 N N . LEU A 1 82 ? 8.376 11.009 -8.951 1.00 91.19 82 LEU A N 1
ATOM 633 C CA . LEU A 1 82 ? 7.096 11.075 -8.234 1.00 91.19 82 LEU A CA 1
ATOM 634 C C . LEU A 1 82 ? 6.739 12.506 -7.796 1.00 91.19 82 LEU A C 1
ATOM 636 O O . LEU A 1 82 ? 5.568 12.840 -7.687 1.00 91.19 82 LEU A O 1
ATOM 640 N N . SER A 1 83 ? 7.731 13.350 -7.505 1.00 87.31 83 SER A N 1
ATOM 641 C CA . SER A 1 83 ? 7.491 14.742 -7.105 1.00 87.31 83 SER A CA 1
ATOM 642 C C . SER A 1 83 ? 7.032 15.623 -8.269 1.00 87.31 83 SER A C 1
ATOM 644 O O . SER A 1 83 ? 6.403 16.654 -8.043 1.00 87.31 83 SER A O 1
ATOM 646 N N . GLY A 1 84 ? 7.304 15.200 -9.507 1.00 84.06 84 GLY A N 1
ATOM 647 C CA . GLY A 1 84 ? 6.760 15.830 -10.704 1.00 84.06 84 GLY A CA 1
ATOM 648 C C . GLY A 1 84 ? 5.258 15.575 -10.855 1.00 84.06 84 GLY A C 1
ATOM 649 O O . GLY A 1 84 ? 4.745 14.520 -10.477 1.00 84.06 84 GLY A O 1
ATOM 650 N N . ASN A 1 85 ? 4.534 16.535 -11.439 1.00 76.38 85 ASN A N 1
ATOM 651 C CA . ASN A 1 85 ? 3.126 16.346 -11.782 1.00 76.38 85 ASN A CA 1
ATOM 652 C C . ASN A 1 85 ? 3.010 15.521 -13.072 1.00 76.38 85 ASN A C 1
ATOM 654 O O . ASN A 1 85 ? 2.953 16.060 -14.175 1.00 76.38 85 ASN A O 1
ATOM 658 N N . SER A 1 86 ? 2.958 14.198 -12.916 1.00 76.31 86 SER A N 1
ATOM 659 C CA . SER A 1 86 ? 2.808 13.261 -14.036 1.00 76.31 86 SER A CA 1
ATOM 660 C C . SER A 1 86 ? 1.409 13.273 -14.676 1.00 76.31 86 SER A C 1
ATOM 662 O O . SER A 1 86 ? 1.208 12.600 -15.684 1.00 76.31 86 SER A O 1
ATOM 664 N N . ARG A 1 87 ? 0.416 13.955 -14.078 1.00 71.56 87 ARG A N 1
ATOM 665 C CA . ARG A 1 87 ? -0.999 13.882 -14.493 1.00 71.56 87 ARG A CA 1
ATOM 666 C C . ARG A 1 87 ? -1.482 15.094 -15.277 1.00 71.56 87 ARG A C 1
ATOM 668 O O . ARG A 1 87 ? -2.221 14.903 -16.235 1.00 71.56 87 ARG A O 1
ATOM 675 N N . GLU A 1 88 ? -1.124 16.299 -14.851 1.00 73.25 88 GLU A N 1
ATOM 676 C CA . GLU A 1 88 ? -1.626 17.539 -15.461 1.00 73.25 88 GLU A CA 1
ATOM 677 C C . GLU A 1 88 ? -0.568 18.213 -16.335 1.00 73.25 88 GLU A C 1
ATOM 679 O O . GLU A 1 88 ? -0.938 18.874 -17.296 1.00 73.25 88 GLU A O 1
ATOM 684 N N . LEU A 1 89 ? 0.732 18.002 -16.062 1.00 66.50 89 LEU A N 1
ATOM 685 C CA . LEU A 1 89 ? 1.889 18.532 -16.815 1.00 66.50 89 LEU A CA 1
ATOM 686 C C . LEU A 1 89 ? 1.921 20.067 -17.020 1.00 66.50 89 LEU A C 1
ATOM 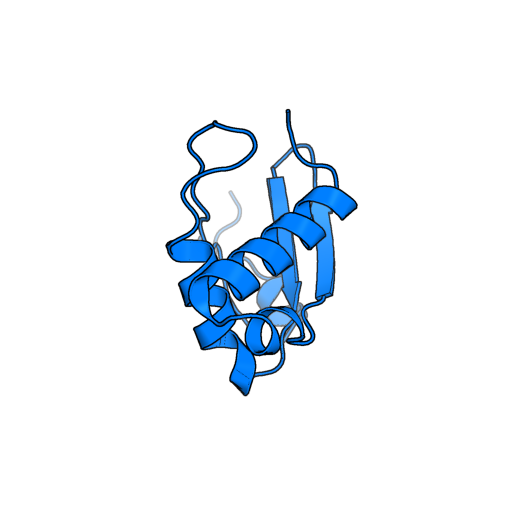688 O O . LEU A 1 89 ? 2.904 20.585 -17.545 1.00 66.50 89 LEU A O 1
ATOM 692 N N . VAL A 1 90 ? 0.897 20.789 -16.569 1.00 63.28 90 VAL A N 1
ATOM 693 C CA . VAL A 1 90 ? 0.711 22.238 -16.649 1.00 63.28 90 VAL A CA 1
ATOM 694 C C . VAL A 1 90 ? 0.381 22.743 -15.245 1.00 63.28 90 VAL A C 1
ATOM 696 O O . VAL A 1 90 ? -0.373 22.106 -14.510 1.00 63.28 90 VAL A O 1
ATOM 699 N N . LEU A 1 91 ? 0.994 23.859 -14.860 1.00 58.88 91 LEU A N 1
ATOM 700 C CA . LEU A 1 91 ? 0.647 24.636 -13.672 1.00 58.88 91 LEU A CA 1
ATOM 701 C C . LEU A 1 91 ? -0.061 25.890 -14.193 1.00 58.88 91 LEU A C 1
ATOM 703 O O . LEU A 1 91 ? 0.601 26.699 -14.844 1.00 58.88 91 LEU A O 1
ATOM 707 N N . ASP A 1 92 ? -1.374 25.999 -13.984 1.00 53.41 92 ASP A N 1
ATOM 708 C CA . ASP A 1 92 ? -2.118 27.249 -14.212 1.00 53.41 92 ASP A CA 1
ATOM 709 C C . ASP A 1 92 ? -1.737 28.320 -13.174 1.00 53.41 92 ASP A C 1
ATOM 711 O O . ASP A 1 92 ? -1.572 27.964 -11.979 1.00 53.41 92 ASP A O 1
#

Foldseek 3Di:
DQDDPVRVLVLLLVLLCVPVNPVSSPFDKDFPDADSVVRDTDIDGDPVNPVSSVVSQQPPQDDPNDGDHDDDLDDDPDVVVV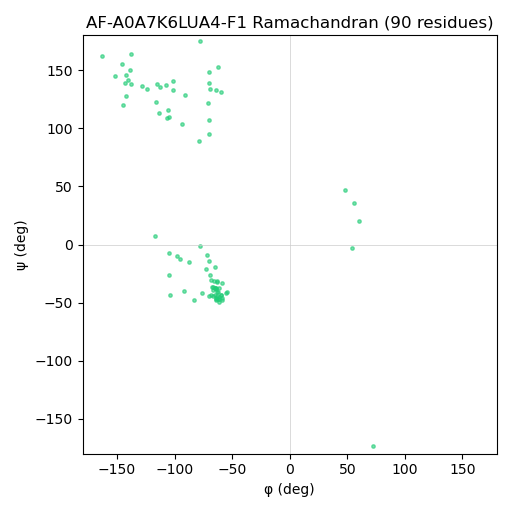VDNPDPNDDD

Secondary structure (DSSP, 8-state):
----HHHHHHHHHHHHHHHHHHHHHTS-EEEEEEETTTTEEEEEE-GGGHHHHHHHHHH--EETTEE---------SSHHHHHS-TTT----

Solvent-accessible surface area (backbone atoms only — not comparable to full-atom values): 5806 Å² total; per-residue (Å²): 130,85,62,51,70,67,54,47,53,50,48,55,37,45,30,21,27,75,70,55,36,70,72,37,36,67,51,73,66,44,76,79,45,70,41,73,90,79,72,44,69,44,77,47,60,52,81,91,42,45,67,56,51,52,55,17,44,65,68,41,47,66,55,96,94,34,82,48,78,63,77,88,87,80,86,61,100,42,69,70,69,53,72,45,64,86,84,71,81,68,86,133